Protein AF-A0A7W7GEB1-F1 (afdb_monomer_lite)

Secondary structure (DSSP, 8-state):
-PPPHHHHSS-SSHHHHHHH-HHHHHHHHHS-HHHHHHHHHHHHHHHHHHTTGGGSHHHHHHHHHHHTTPPPPTTTTSHHHHHHHHHT-TTS-S--PPPPPPPP----PPP--------

Structure (mmCIF, N/CA/C/O backbone):
data_AF-A0A7W7GEB1-F1
#
_entry.id   AF-A0A7W7GEB1-F1
#
loop_
_atom_site.group_PDB
_atom_site.id
_atom_site.type_symbol
_atom_site.label_atom_id
_atom_site.label_alt_id
_atom_site.label_comp_id
_atom_site.label_asym_id
_atom_site.label_entity_id
_atom_site.label_seq_id
_atom_site.pdbx_PDB_ins_code
_atom_site.Cartn_x
_atom_site.Cartn_y
_atom_site.Cartn_z
_atom_site.occupancy
_atom_site.B_iso_or_equiv
_atom_site.auth_seq_id
_atom_site.auth_comp_id
_atom_site.auth_asym_id
_atom_site.auth_atom_id
_atom_site.pdbx_PDB_model_num
ATOM 1 N N . MET A 1 1 ? 19.809 -14.495 -0.908 1.00 54.19 1 MET A N 1
ATOM 2 C CA . MET A 1 1 ? 20.202 -13.227 -1.566 1.00 54.19 1 MET A CA 1
ATOM 3 C C . MET A 1 1 ? 19.627 -12.040 -0.799 1.00 54.19 1 MET A C 1
ATOM 5 O O . MET A 1 1 ? 18.653 -12.217 -0.075 1.00 54.19 1 MET A O 1
ATOM 9 N N . LEU A 1 2 ? 20.247 -10.862 -0.900 1.00 58.34 2 LEU A N 1
ATOM 10 C CA . LEU A 1 2 ? 19.765 -9.616 -0.285 1.00 58.34 2 LEU A CA 1
ATOM 11 C C . LEU A 1 2 ? 18.950 -8.808 -1.318 1.00 58.34 2 LEU A C 1
ATOM 13 O O . LEU A 1 2 ? 19.326 -8.831 -2.490 1.00 58.34 2 LEU A O 1
ATOM 17 N N . PRO A 1 3 ? 17.878 -8.092 -0.919 1.00 62.78 3 PRO A N 1
ATOM 18 C CA . PRO A 1 3 ? 17.182 -7.151 -1.803 1.00 62.78 3 PRO A CA 1
ATOM 19 C C . PRO A 1 3 ? 18.132 -6.051 -2.304 1.00 62.78 3 PRO A C 1
ATOM 21 O O . PRO A 1 3 ? 19.138 -5.758 -1.643 1.00 62.78 3 PRO A O 1
ATOM 24 N N . SER A 1 4 ? 17.817 -5.400 -3.426 1.00 69.50 4 SER A N 1
ATOM 25 C CA . SER A 1 4 ? 18.596 -4.245 -3.895 1.00 69.50 4 SER A CA 1
ATOM 26 C C . SER A 1 4 ? 18.645 -3.113 -2.873 1.00 69.50 4 SER A C 1
ATOM 28 O O . SER A 1 4 ? 17.821 -3.026 -1.958 1.00 69.50 4 SER A O 1
ATOM 30 N N . ASP A 1 5 ? 19.610 -2.208 -3.046 1.00 68.44 5 ASP A N 1
ATOM 31 C CA . ASP A 1 5 ? 19.688 -0.988 -2.240 1.00 68.44 5 ASP A CA 1
ATOM 32 C C . ASP A 1 5 ? 18.408 -0.153 -2.340 1.00 68.44 5 ASP A C 1
ATOM 34 O O . ASP A 1 5 ? 17.944 0.365 -1.330 1.00 68.44 5 ASP A O 1
ATOM 38 N N . ALA A 1 6 ? 17.778 -0.103 -3.519 1.00 66.00 6 ALA A N 1
ATOM 39 C CA . ALA A 1 6 ? 16.537 0.634 -3.730 1.00 66.00 6 ALA A CA 1
ATOM 40 C C . ALA A 1 6 ? 15.364 0.085 -2.907 1.00 66.00 6 ALA A C 1
ATOM 42 O O . ALA A 1 6 ? 14.516 0.861 -2.488 1.00 66.00 6 ALA A O 1
ATOM 43 N N . LEU A 1 7 ? 15.303 -1.229 -2.661 1.00 64.44 7 LEU A N 1
ATOM 44 C CA . LEU A 1 7 ? 14.289 -1.826 -1.786 1.00 64.44 7 LEU A CA 1
ATOM 45 C C . LEU A 1 7 ? 14.668 -1.734 -0.306 1.00 64.44 7 LEU A C 1
ATOM 47 O O . LEU A 1 7 ? 13.788 -1.636 0.543 1.00 64.44 7 LEU A O 1
ATOM 51 N N . ARG A 1 8 ? 15.964 -1.738 0.021 1.00 66.25 8 ARG A N 1
ATOM 52 C CA . ARG A 1 8 ? 16.445 -1.589 1.404 1.00 66.25 8 ARG A CA 1
ATOM 53 C C . ARG A 1 8 ? 16.243 -0.182 1.969 1.00 66.25 8 ARG A C 1
ATOM 55 O O . ARG A 1 8 ? 16.198 -0.043 3.188 1.00 66.25 8 ARG A O 1
ATOM 62 N N . THR A 1 9 ? 16.122 0.834 1.116 1.00 63.84 9 THR A N 1
ATOM 63 C CA . THR A 1 9 ? 15.840 2.222 1.518 1.00 63.84 9 THR A CA 1
ATOM 64 C C . THR A 1 9 ? 14.350 2.536 1.631 1.00 63.84 9 THR A C 1
ATOM 66 O O . THR A 1 9 ? 13.996 3.551 2.231 1.00 63.84 9 THR A O 1
ATOM 69 N N . VAL A 1 10 ? 13.466 1.676 1.106 1.00 62.22 10 VAL A N 1
ATOM 70 C CA . VAL A 1 10 ? 12.021 1.792 1.339 1.00 62.22 10 VAL A CA 1
ATOM 71 C C . VAL A 1 10 ? 11.771 1.492 2.816 1.00 62.22 10 VAL A C 1
ATOM 73 O O . VAL A 1 10 ? 11.958 0.364 3.271 1.00 62.22 10 VAL A O 1
ATOM 76 N N . GLY A 1 11 ? 11.388 2.515 3.583 1.00 58.66 11 GLY A N 1
ATOM 77 C CA . GLY A 1 11 ? 10.980 2.346 4.977 1.00 58.66 11 GLY A CA 1
ATOM 78 C C . GLY A 1 11 ? 9.847 1.317 5.126 1.00 58.66 11 GLY A C 1
ATOM 79 O O . GLY A 1 11 ? 9.099 1.053 4.188 1.00 58.66 11 GLY A O 1
ATOM 80 N N . GLY A 1 12 ? 9.711 0.725 6.316 1.00 65.12 12 GLY A N 1
ATOM 81 C CA . GLY A 1 12 ? 8.717 -0.319 6.603 1.00 65.12 12 GLY A CA 1
ATOM 82 C C . GLY A 1 12 ? 9.298 -1.739 6.673 1.00 65.12 12 GLY A C 1
ATOM 83 O O . GLY A 1 12 ? 10.509 -1.941 6.745 1.00 65.12 12 GLY A O 1
ATOM 84 N N . ASN A 1 13 ? 8.424 -2.752 6.684 1.00 63.28 13 ASN A N 1
ATOM 85 C CA . ASN A 1 13 ? 8.776 -4.158 6.948 1.00 63.28 13 ASN A CA 1
ATOM 86 C C . ASN A 1 13 ? 9.287 -4.930 5.710 1.00 63.28 13 ASN A C 1
ATOM 88 O O . ASN A 1 13 ? 8.970 -6.105 5.530 1.00 63.28 13 ASN A O 1
ATOM 92 N N . VAL A 1 14 ? 10.129 -4.319 4.866 1.00 65.25 14 VAL A N 1
ATOM 93 C CA . VAL A 1 14 ? 10.724 -5.005 3.694 1.00 65.25 14 VAL A CA 1
ATOM 94 C C . VAL A 1 14 ? 11.528 -6.241 4.118 1.00 65.25 14 VAL A C 1
ATOM 96 O O . VAL A 1 14 ? 11.490 -7.275 3.452 1.00 65.25 14 VAL A O 1
ATOM 99 N N . ARG A 1 15 ? 12.204 -6.174 5.276 1.00 64.94 15 ARG A N 1
ATOM 100 C CA . ARG A 1 15 ? 12.905 -7.329 5.861 1.00 64.94 15 ARG A CA 1
ATOM 101 C C . ARG A 1 15 ? 11.959 -8.478 6.210 1.00 64.94 15 ARG A C 1
ATOM 103 O O . ARG A 1 15 ? 12.329 -9.619 5.972 1.00 64.94 15 ARG A O 1
ATOM 110 N N . GLY A 1 16 ? 10.762 -8.177 6.718 1.00 68.38 16 GLY A N 1
ATOM 111 C CA . GLY A 1 16 ? 9.749 -9.190 7.015 1.00 68.38 16 GLY A CA 1
ATOM 112 C C . GLY A 1 16 ? 9.211 -9.840 5.743 1.00 68.38 16 GLY A C 1
ATOM 113 O O . GLY A 1 16 ? 9.071 -11.055 5.692 1.00 68.38 16 GLY A O 1
ATOM 114 N N . LEU A 1 17 ? 9.007 -9.061 4.672 1.00 72.69 17 LEU A N 1
ATOM 115 C CA . LEU A 1 17 ? 8.471 -9.568 3.403 1.00 72.69 17 LEU A CA 1
ATOM 116 C C . LEU A 1 17 ? 9.369 -10.623 2.735 1.00 72.69 17 LEU A C 1
ATOM 118 O O . LEU A 1 17 ? 8.871 -11.477 2.006 1.00 72.69 17 LEU A O 1
ATOM 122 N N . ARG A 1 18 ? 10.680 -10.608 3.007 1.00 74.12 18 ARG A N 1
ATOM 123 C CA . ARG A 1 18 ? 11.614 -11.631 2.511 1.00 74.12 18 ARG A CA 1
ATOM 124 C C . ARG A 1 18 ? 11.238 -13.023 2.998 1.00 74.12 18 ARG A C 1
ATOM 126 O O . ARG A 1 18 ? 11.322 -13.975 2.229 1.00 74.12 18 ARG A O 1
ATOM 133 N N . ASP A 1 19 ? 10.825 -13.132 4.252 1.00 75.31 19 ASP A N 1
ATOM 134 C CA . ASP A 1 19 ? 10.460 -14.418 4.832 1.00 75.31 19 ASP A CA 1
ATOM 135 C C . ASP A 1 19 ? 9.103 -14.886 4.242 1.00 75.31 19 ASP A C 1
ATOM 137 O O . ASP A 1 19 ? 8.865 -16.085 4.091 1.00 75.31 19 ASP A O 1
ATOM 141 N N . PHE A 1 20 ? 8.271 -13.943 3.763 1.00 77.38 20 PHE A N 1
ATOM 142 C CA . PHE A 1 20 ? 6.989 -14.194 3.087 1.00 77.38 20 PHE A CA 1
ATOM 143 C C . PHE A 1 20 ? 7.044 -14.482 1.605 1.00 77.38 20 PHE A C 1
ATOM 145 O O . PHE A 1 20 ? 6.183 -15.228 1.176 1.00 77.38 20 PHE A O 1
ATOM 152 N N . ASP A 1 21 ? 7.968 -13.930 0.810 1.00 80.19 21 ASP A N 1
ATOM 153 C CA . ASP A 1 21 ? 8.159 -14.238 -0.622 1.00 80.19 21 ASP A CA 1
ATOM 154 C C . ASP A 1 21 ? 9.431 -13.564 -1.183 1.00 80.19 21 ASP A C 1
ATOM 156 O O . ASP A 1 21 ? 9.392 -12.418 -1.644 1.00 80.19 21 ASP A O 1
ATOM 160 N N . PRO A 1 22 ? 10.586 -14.252 -1.163 1.00 77.31 22 PRO A N 1
ATOM 161 C CA . PRO A 1 22 ? 11.813 -13.691 -1.711 1.00 77.31 22 PRO A CA 1
ATOM 162 C C . PRO A 1 22 ? 11.779 -13.596 -3.245 1.00 77.31 22 PRO A C 1
ATOM 164 O O . PRO A 1 22 ? 12.386 -12.681 -3.801 1.00 77.31 22 PRO A O 1
ATOM 167 N N . ALA A 1 23 ? 11.060 -14.488 -3.937 1.00 81.75 23 ALA A N 1
ATOM 168 C CA . ALA A 1 23 ? 10.958 -14.466 -5.396 1.00 81.75 23 ALA A CA 1
ATOM 169 C C . ALA A 1 23 ? 10.172 -13.236 -5.873 1.00 81.75 23 ALA A C 1
ATOM 171 O O . ALA A 1 23 ? 10.596 -12.559 -6.810 1.00 81.75 23 ALA A O 1
ATOM 172 N N . LEU A 1 24 ? 9.092 -12.881 -5.171 1.00 82.31 24 LEU A N 1
ATOM 173 C CA . LEU A 1 24 ? 8.342 -11.649 -5.413 1.00 82.31 24 LEU A CA 1
ATOM 174 C C . LEU A 1 24 ? 9.215 -10.403 -5.233 1.00 82.31 24 LEU A C 1
ATOM 176 O O . LEU A 1 24 ? 9.151 -9.491 -6.056 1.00 82.31 24 LEU A O 1
ATOM 180 N N . LEU A 1 25 ? 10.051 -10.354 -4.190 1.00 82.19 25 LEU A N 1
ATOM 181 C CA . LEU A 1 25 ? 10.965 -9.227 -3.983 1.00 82.19 25 LEU A CA 1
ATOM 182 C C . LEU A 1 25 ? 11.959 -9.078 -5.138 1.00 82.19 25 LEU A C 1
ATOM 184 O O . LEU A 1 25 ? 12.196 -7.961 -5.593 1.00 82.19 25 LEU A O 1
ATOM 188 N N . HIS A 1 26 ? 12.499 -10.187 -5.643 1.00 80.94 26 HIS A N 1
ATOM 189 C CA . HIS A 1 26 ? 13.387 -10.168 -6.805 1.00 80.94 26 HIS A CA 1
ATOM 190 C C . HIS A 1 26 ? 12.663 -9.753 -8.089 1.00 80.94 26 HIS A C 1
ATOM 192 O O . HIS A 1 26 ? 13.190 -8.948 -8.854 1.00 80.94 26 HIS A O 1
ATOM 198 N N . ALA A 1 27 ? 11.438 -10.233 -8.306 1.00 85.62 27 ALA A N 1
ATOM 199 C CA . ALA A 1 27 ? 10.628 -9.822 -9.447 1.00 85.62 27 ALA A CA 1
ATOM 200 C C . ALA A 1 27 ? 10.293 -8.321 -9.401 1.00 85.62 27 ALA A C 1
ATOM 202 O O . ALA A 1 27 ? 10.354 -7.647 -10.426 1.00 85.62 27 ALA A O 1
ATOM 203 N N . LEU A 1 28 ? 9.985 -7.778 -8.218 1.00 83.44 28 LEU A N 1
ATOM 204 C CA . LEU A 1 28 ? 9.744 -6.345 -8.028 1.00 83.44 28 LEU A CA 1
ATOM 205 C C . LEU A 1 28 ? 11.000 -5.508 -8.249 1.00 83.44 28 LEU A C 1
ATOM 207 O O . LEU A 1 28 ? 10.900 -4.413 -8.798 1.00 83.44 28 LEU A O 1
ATOM 211 N N . ASP A 1 29 ? 12.159 -6.012 -7.836 1.00 82.00 29 ASP A N 1
ATOM 212 C CA . ASP A 1 29 ? 13.439 -5.346 -8.047 1.00 82.00 29 ASP A CA 1
ATOM 213 C C . ASP A 1 29 ? 13.820 -5.268 -9.529 1.00 82.00 29 ASP A C 1
ATOM 215 O O . ASP A 1 29 ? 14.202 -4.211 -10.030 1.00 82.00 29 ASP A O 1
ATOM 219 N N . ALA A 1 30 ? 13.626 -6.371 -10.254 1.00 85.69 30 ALA A N 1
ATOM 220 C CA . ALA A 1 30 ? 13.816 -6.427 -11.699 1.00 85.69 30 ALA A CA 1
ATOM 221 C C . ALA A 1 30 ? 12.762 -5.609 -12.473 1.00 85.69 30 ALA A C 1
ATOM 223 O O . ALA A 1 30 ? 12.955 -5.297 -13.649 1.00 85.69 30 ALA A O 1
ATOM 224 N N . ALA A 1 31 ? 11.640 -5.258 -11.838 1.00 86.56 31 ALA A N 1
ATOM 225 C CA . ALA A 1 31 ? 10.550 -4.546 -12.482 1.00 86.56 31 ALA A CA 1
ATOM 226 C C . ALA A 1 31 ? 10.777 -3.025 -12.571 1.00 86.56 31 ALA A C 1
ATOM 228 O O . ALA A 1 31 ? 11.268 -2.345 -11.659 1.00 86.56 31 ALA A O 1
ATOM 229 N N . GLY A 1 32 ? 10.305 -2.451 -13.680 1.00 85.69 32 GLY A N 1
ATOM 230 C CA . GLY A 1 32 ? 10.318 -1.008 -13.898 1.00 85.69 32 GLY A CA 1
ATOM 231 C C . GLY A 1 32 ? 9.489 -0.227 -12.857 1.00 85.69 32 GLY A C 1
ATOM 232 O O . GLY A 1 32 ? 8.591 -0.786 -12.217 1.00 85.69 32 GLY A O 1
ATOM 233 N N . PRO A 1 33 ? 9.739 1.089 -12.698 1.00 84.38 33 PRO A N 1
ATOM 234 C CA . PRO A 1 33 ? 9.055 1.927 -11.706 1.00 84.38 33 PRO A CA 1
ATOM 235 C C . PRO A 1 33 ? 7.522 1.898 -11.803 1.00 84.38 33 PRO A C 1
ATOM 237 O O . PRO A 1 33 ? 6.841 1.917 -10.779 1.00 84.38 33 PRO A O 1
ATOM 240 N N . ALA A 1 34 ? 6.972 1.804 -13.019 1.00 86.06 34 ALA A N 1
ATOM 241 C CA . ALA A 1 34 ? 5.528 1.741 -13.250 1.00 86.06 34 ALA A CA 1
ATOM 242 C C . ALA A 1 34 ? 4.893 0.485 -12.629 1.00 86.06 34 ALA A C 1
ATOM 244 O O . ALA A 1 34 ? 3.899 0.588 -11.910 1.00 86.06 34 ALA A O 1
ATOM 245 N N . THR A 1 35 ? 5.503 -0.686 -12.836 1.00 89.00 35 THR A N 1
ATOM 246 C CA . THR A 1 35 ? 5.044 -1.957 -12.260 1.00 89.00 35 THR A CA 1
ATOM 247 C C . THR A 1 35 ? 5.148 -1.941 -10.741 1.00 89.00 35 THR A C 1
ATOM 249 O O . THR A 1 35 ? 4.192 -2.302 -10.059 1.00 89.00 35 THR A O 1
ATOM 252 N N . ARG A 1 36 ? 6.265 -1.449 -10.189 1.00 86.75 36 ARG A N 1
ATOM 253 C CA . ARG A 1 36 ? 6.419 -1.299 -8.734 1.00 86.75 36 ARG A CA 1
ATOM 254 C C . ARG A 1 36 ? 5.342 -0.395 -8.136 1.00 86.75 36 ARG A C 1
ATOM 256 O O . ARG A 1 36 ? 4.745 -0.753 -7.124 1.00 86.75 36 ARG A O 1
ATOM 263 N N . ARG A 1 37 ? 5.034 0.735 -8.785 1.00 85.38 37 ARG A N 1
ATOM 264 C CA . ARG A 1 37 ? 3.961 1.644 -8.351 1.00 85.38 37 ARG A CA 1
ATOM 265 C C . ARG A 1 37 ? 2.594 0.963 -8.427 1.00 85.38 37 ARG A C 1
ATOM 267 O O . ARG A 1 37 ? 1.819 1.072 -7.487 1.00 85.38 37 ARG A O 1
ATOM 274 N N . ALA A 1 38 ? 2.303 0.220 -9.496 1.00 88.69 38 ALA A N 1
ATOM 275 C CA . ALA A 1 38 ? 1.055 -0.533 -9.624 1.00 88.69 38 ALA A CA 1
ATOM 276 C C . ALA A 1 38 ? 0.890 -1.582 -8.510 1.00 88.69 38 ALA A C 1
ATOM 278 O O . ALA A 1 38 ? -0.167 -1.641 -7.881 1.00 88.69 38 ALA A O 1
ATOM 279 N N . VAL A 1 39 ? 1.945 -2.346 -8.207 1.00 89.00 39 VAL A N 1
ATOM 280 C CA . VAL A 1 39 ? 1.924 -3.330 -7.114 1.00 89.00 39 VAL A CA 1
ATOM 281 C C . VAL A 1 39 ? 1.766 -2.649 -5.756 1.00 89.00 39 VAL A C 1
ATOM 283 O O . VAL A 1 39 ? 0.956 -3.101 -4.951 1.00 89.00 39 VAL A O 1
ATOM 286 N N . ALA A 1 40 ? 2.460 -1.535 -5.509 1.00 85.69 40 ALA A N 1
ATOM 287 C CA . ALA A 1 40 ? 2.307 -0.773 -4.270 1.00 85.69 40 ALA A CA 1
ATOM 288 C C . ALA A 1 40 ? 0.866 -0.265 -4.077 1.00 85.69 40 ALA A C 1
ATOM 290 O O . ALA A 1 40 ? 0.313 -0.402 -2.987 1.00 85.69 40 ALA A O 1
ATOM 291 N N . ARG A 1 41 ? 0.219 0.247 -5.137 1.00 88.00 41 ARG A N 1
ATOM 292 C CA . ARG A 1 41 ? -1.193 0.671 -5.082 1.00 88.00 41 ARG A CA 1
ATOM 293 C C . ARG A 1 41 ? -2.135 -0.498 -4.803 1.00 88.00 41 ARG A C 1
ATOM 295 O O . ARG A 1 41 ? -3.042 -0.367 -3.982 1.00 88.00 41 ARG A O 1
ATOM 302 N N . LEU A 1 42 ? -1.911 -1.642 -5.452 1.00 89.00 42 LEU A N 1
ATOM 303 C CA . LEU A 1 42 ? -2.693 -2.851 -5.201 1.00 89.00 42 LEU A CA 1
ATOM 304 C C . LEU A 1 42 ? -2.542 -3.309 -3.744 1.00 89.00 42 LEU A C 1
ATOM 306 O O . LEU A 1 42 ? -3.542 -3.580 -3.085 1.00 89.00 42 LEU A O 1
ATOM 310 N N . ALA A 1 43 ? -1.312 -3.355 -3.229 1.00 87.25 43 ALA A N 1
ATOM 311 C CA . ALA A 1 43 ? -1.036 -3.736 -1.849 1.00 87.25 43 ALA A CA 1
ATOM 312 C C . ALA A 1 43 ? -1.712 -2.785 -0.848 1.00 87.25 43 ALA A C 1
ATOM 314 O O . ALA A 1 43 ? -2.375 -3.253 0.076 1.00 87.25 43 ALA A O 1
ATOM 315 N N . ALA A 1 44 ? -1.620 -1.469 -1.069 1.00 86.25 44 ALA A N 1
ATOM 316 C CA . ALA A 1 44 ? -2.284 -0.466 -0.237 1.00 86.25 44 ALA A CA 1
ATOM 317 C C . ALA A 1 44 ? -3.806 -0.668 -0.211 1.00 86.25 44 ALA A C 1
ATOM 319 O O . ALA A 1 44 ? -4.405 -0.724 0.861 1.00 86.25 44 ALA A O 1
ATOM 320 N N . ARG A 1 45 ? -4.429 -0.873 -1.379 1.00 87.75 45 ARG A N 1
ATOM 321 C CA . ARG A 1 45 ? -5.867 -1.148 -1.490 1.00 87.75 45 ARG A CA 1
ATOM 322 C C . ARG A 1 45 ? -6.277 -2.383 -0.690 1.00 87.75 45 ARG A C 1
ATOM 324 O O . ARG A 1 45 ? -7.206 -2.303 0.106 1.00 87.75 45 ARG A O 1
ATOM 331 N N . ARG A 1 46 ? -5.562 -3.499 -0.859 1.00 87.56 46 ARG A N 1
ATOM 332 C CA . ARG A 1 46 ? -5.840 -4.753 -0.140 1.00 87.56 46 ARG A CA 1
ATOM 333 C C . ARG A 1 46 ? -5.657 -4.608 1.368 1.00 87.56 46 ARG A C 1
ATOM 335 O O . ARG A 1 46 ? -6.469 -5.125 2.127 1.00 87.56 46 ARG A O 1
ATOM 342 N N . ALA A 1 47 ? -4.623 -3.889 1.801 1.00 83.69 47 ALA A N 1
ATOM 343 C CA . ALA A 1 47 ? -4.388 -3.617 3.214 1.00 83.69 47 ALA A CA 1
ATOM 344 C C . ALA A 1 47 ? -5.520 -2.773 3.816 1.00 83.69 47 ALA A C 1
ATOM 346 O O . ALA A 1 47 ? -6.030 -3.109 4.880 1.00 83.69 47 ALA A O 1
ATOM 347 N N . CYS A 1 48 ? -5.964 -1.723 3.119 1.00 81.50 48 CYS A N 1
ATOM 348 C CA . CYS A 1 48 ? -7.090 -0.901 3.554 1.00 81.50 48 CYS A CA 1
ATOM 349 C C . CYS A 1 48 ? -8.411 -1.680 3.590 1.00 81.50 48 CYS A C 1
ATOM 351 O O . CYS A 1 48 ? -9.191 -1.478 4.514 1.00 81.50 48 CYS A O 1
ATOM 353 N N . GLU A 1 49 ? -8.662 -2.571 2.628 1.00 85.00 49 GLU A N 1
ATOM 354 C CA . GLU A 1 49 ? -9.830 -3.464 2.640 1.00 85.00 49 GLU A CA 1
ATOM 355 C C . GLU A 1 49 ? -9.792 -4.405 3.851 1.00 85.00 49 GLU A C 1
ATOM 357 O O . GLU A 1 49 ? -10.753 -4.464 4.616 1.00 85.00 49 GLU A O 1
ATOM 362 N N . ALA A 1 50 ? -8.663 -5.086 4.075 1.00 82.38 50 ALA A N 1
ATOM 363 C CA . ALA A 1 50 ? -8.481 -5.998 5.205 1.00 82.38 50 ALA A CA 1
ATOM 364 C C . ALA A 1 50 ? -8.577 -5.280 6.559 1.00 82.38 50 ALA A C 1
ATOM 366 O O . ALA A 1 50 ? -9.126 -5.817 7.518 1.00 82.38 50 ALA A O 1
ATOM 367 N N . ALA A 1 51 ? -8.082 -4.045 6.626 1.00 77.94 51 ALA A N 1
ATOM 368 C CA . ALA A 1 51 ? -8.188 -3.186 7.794 1.00 77.94 51 ALA A CA 1
ATOM 369 C C . ALA A 1 51 ? -9.535 -2.452 7.878 1.00 77.94 51 ALA A C 1
ATOM 371 O O . ALA A 1 51 ? -9.662 -1.565 8.714 1.00 77.94 51 ALA A O 1
ATOM 372 N N . GLY A 1 52 ? -10.518 -2.725 7.011 1.00 80.31 52 GLY A N 1
ATOM 373 C CA . GLY A 1 52 ? -11.832 -2.067 7.017 1.00 80.31 52 GLY A CA 1
ATOM 374 C C . GLY A 1 52 ? -11.788 -0.541 6.843 1.00 80.31 52 GLY A C 1
ATOM 375 O O . GLY A 1 52 ? -12.714 0.159 7.250 1.00 80.31 52 GLY A O 1
ATOM 376 N N . LEU A 1 53 ? -10.694 0.012 6.316 1.00 81.44 53 LEU A N 1
ATOM 377 C CA . LEU A 1 53 ? -10.520 1.450 6.084 1.00 81.44 53 LEU A CA 1
ATOM 378 C C . LEU A 1 53 ? -11.293 1.925 4.853 1.00 81.44 53 LEU A C 1
ATOM 380 O O . LEU A 1 53 ? -11.640 3.095 4.775 1.00 81.44 53 LEU A O 1
ATOM 384 N N . THR A 1 54 ? -11.612 1.025 3.921 1.00 84.88 54 THR A N 1
ATOM 385 C CA . THR A 1 54 ? -12.464 1.327 2.760 1.00 84.88 54 THR A CA 1
ATOM 386 C C . THR A 1 54 ? -13.922 1.591 3.122 1.00 84.88 54 THR A C 1
ATOM 388 O O . THR A 1 54 ? -14.642 2.151 2.307 1.00 84.88 54 THR A O 1
ATOM 391 N N . ALA A 1 55 ? -14.363 1.182 4.315 1.00 81.62 55 ALA A N 1
ATOM 392 C CA . ALA A 1 55 ? -15.694 1.501 4.828 1.00 81.62 55 ALA A CA 1
ATOM 393 C C . ALA A 1 55 ? -15.780 2.925 5.411 1.00 81.62 55 ALA A C 1
ATOM 395 O O . ALA A 1 55 ? -16.867 3.375 5.749 1.00 81.62 55 ALA A O 1
ATOM 396 N N . LEU A 1 56 ? -14.644 3.619 5.548 1.00 82.06 56 LEU A N 1
ATOM 397 C CA . LEU A 1 56 ? -14.578 5.014 5.970 1.00 82.06 56 LEU A CA 1
ATOM 398 C C . LEU A 1 56 ? -14.429 5.890 4.722 1.00 82.06 56 LEU A C 1
ATOM 400 O O . LEU A 1 56 ? -13.492 5.673 3.951 1.00 82.06 56 LEU A O 1
ATOM 404 N N . ASP A 1 57 ? -15.277 6.907 4.559 1.00 83.12 57 ASP A N 1
ATOM 405 C CA . ASP A 1 57 ? -15.282 7.781 3.370 1.00 83.12 57 ASP A CA 1
ATOM 406 C C . ASP A 1 57 ? -13.887 8.351 3.064 1.00 83.12 57 ASP A C 1
ATOM 408 O O . ASP A 1 57 ? -13.347 8.175 1.973 1.00 83.12 57 ASP A O 1
ATOM 412 N N . ARG A 1 58 ? -13.213 8.891 4.085 1.00 81.50 58 ARG A N 1
ATOM 413 C CA . ARG A 1 58 ? -11.833 9.400 3.976 1.00 81.50 58 ARG A CA 1
ATOM 414 C C . ARG A 1 58 ? -10.811 8.355 3.500 1.00 81.50 58 ARG A C 1
ATOM 416 O O . ARG A 1 58 ? -9.816 8.707 2.872 1.00 81.50 58 ARG A O 1
ATOM 423 N N . GLY A 1 59 ? -11.016 7.075 3.824 1.00 84.62 59 GLY A N 1
ATOM 424 C CA . GLY A 1 59 ? -10.138 5.983 3.403 1.00 84.62 59 GLY A CA 1
ATOM 425 C C . GLY A 1 59 ? -10.367 5.603 1.941 1.00 84.62 59 GLY A C 1
ATOM 426 O O . GLY A 1 59 ? -9.406 5.360 1.208 1.00 84.62 59 GLY A O 1
ATOM 427 N N . ALA A 1 60 ? -11.625 5.614 1.494 1.00 87.12 60 ALA A N 1
ATOM 428 C CA . ALA A 1 60 ? -11.973 5.454 0.084 1.00 87.12 60 ALA A CA 1
ATOM 429 C C . ALA A 1 60 ? -11.443 6.623 -0.773 1.00 87.12 60 ALA A C 1
ATOM 431 O O . ALA A 1 60 ? -10.872 6.393 -1.846 1.00 87.12 60 ALA A O 1
ATOM 432 N N . ASP A 1 61 ? -11.539 7.855 -0.272 1.00 88.75 61 ASP A N 1
ATOM 433 C CA . ASP A 1 61 ? -11.024 9.055 -0.940 1.00 88.75 61 ASP A CA 1
ATOM 434 C C . ASP A 1 61 ? -9.502 9.015 -1.110 1.00 88.75 61 ASP A C 1
ATOM 436 O O . ASP A 1 61 ? -8.982 9.295 -2.194 1.00 88.75 61 ASP A O 1
ATOM 440 N N . ALA A 1 62 ? -8.773 8.603 -0.069 1.00 89.00 62 ALA A N 1
ATOM 441 C CA . ALA A 1 62 ? -7.319 8.476 -0.126 1.00 89.00 62 ALA A CA 1
ATOM 442 C C . ALA A 1 62 ? -6.863 7.435 -1.162 1.00 89.00 62 ALA A C 1
ATOM 444 O O . ALA A 1 62 ? -5.923 7.675 -1.922 1.00 89.00 62 ALA A O 1
ATOM 445 N N . LEU A 1 63 ? -7.556 6.296 -1.249 1.00 88.81 63 LEU A N 1
ATOM 446 C CA . LEU A 1 63 ? -7.271 5.269 -2.255 1.00 88.81 63 LEU A CA 1
ATOM 447 C C . LEU A 1 63 ? -7.591 5.736 -3.679 1.00 88.81 63 LEU A C 1
ATOM 449 O O . LEU A 1 63 ? -6.871 5.377 -4.611 1.00 88.81 63 LEU A O 1
ATOM 453 N N . THR A 1 64 ? -8.638 6.542 -3.847 1.00 91.81 64 THR A N 1
ATOM 454 C CA . THR A 1 64 ? -8.988 7.152 -5.137 1.00 91.81 64 THR A CA 1
ATOM 455 C C . THR A 1 64 ? -7.918 8.151 -5.568 1.00 91.81 64 THR A C 1
ATOM 457 O O . THR A 1 64 ? -7.409 8.055 -6.682 1.00 91.81 64 THR A O 1
ATOM 460 N N . ALA A 1 65 ? -7.485 9.038 -4.666 1.00 91.19 65 ALA A N 1
ATOM 461 C CA . ALA A 1 65 ? -6.388 9.968 -4.934 1.00 91.19 65 ALA A CA 1
ATOM 462 C C . ALA A 1 65 ? -5.103 9.227 -5.343 1.00 91.19 65 ALA A C 1
ATOM 464 O O . ALA A 1 65 ? -4.456 9.599 -6.322 1.00 91.19 65 ALA A O 1
ATOM 465 N N . LEU A 1 66 ? -4.783 8.122 -4.661 1.00 87.94 66 LEU A N 1
ATOM 466 C CA . LEU A 1 66 ? -3.635 7.280 -4.993 1.00 87.94 66 LEU A CA 1
ATOM 467 C C . LEU A 1 66 ? -3.753 6.626 -6.384 1.00 87.94 66 LEU A C 1
ATOM 469 O O . LEU A 1 66 ? -2.753 6.513 -7.101 1.00 87.94 66 LEU A O 1
ATOM 473 N N . ALA A 1 67 ? -4.951 6.173 -6.763 1.00 87.44 67 ALA A N 1
ATOM 474 C CA . ALA A 1 67 ? -5.219 5.578 -8.073 1.00 87.44 67 ALA A CA 1
ATOM 475 C C . ALA A 1 67 ? -5.100 6.599 -9.215 1.00 87.44 67 ALA A C 1
ATOM 477 O O . ALA A 1 67 ? -4.616 6.255 -10.291 1.00 87.44 67 ALA A O 1
ATOM 478 N N . GLU A 1 68 ? -5.482 7.848 -8.957 1.00 90.06 68 GLU A N 1
ATOM 479 C CA . GLU A 1 68 ? -5.450 8.964 -9.911 1.00 90.06 68 GLU A CA 1
ATOM 480 C C . GLU A 1 68 ? -4.113 9.723 -9.928 1.00 90.06 68 GLU A C 1
ATOM 482 O O . GLU A 1 68 ? -3.996 10.753 -10.587 1.00 90.06 68 GLU A O 1
ATOM 487 N N . ASP A 1 69 ? -3.103 9.245 -9.192 1.00 87.44 69 ASP A N 1
ATOM 488 C CA . ASP A 1 69 ? -1.812 9.925 -9.021 1.00 87.44 69 ASP A CA 1
ATOM 489 C C . ASP A 1 69 ? -1.912 11.357 -8.478 1.00 87.44 69 ASP A C 1
ATOM 491 O O . ASP A 1 69 ? -1.027 12.191 -8.685 1.00 87.44 69 ASP A O 1
ATOM 495 N N . ARG A 1 70 ? -2.968 11.627 -7.711 1.00 92.25 70 ARG A N 1
ATOM 496 C CA . ARG A 1 70 ? -3.138 12.879 -6.984 1.00 92.25 70 ARG A CA 1
ATOM 497 C C . ARG A 1 70 ? -2.447 12.813 -5.618 1.00 92.25 70 ARG A C 1
ATOM 499 O O . ARG A 1 70 ? -2.256 11.724 -5.070 1.00 92.25 70 ARG A O 1
ATOM 506 N N . PRO A 1 71 ? -2.073 13.970 -5.043 1.00 90.12 71 PRO A N 1
ATOM 507 C CA . PRO A 1 71 ? -1.625 14.036 -3.658 1.00 90.12 71 PRO A CA 1
ATOM 508 C C . PRO A 1 71 ? -2.652 13.402 -2.715 1.00 90.12 71 PRO A C 1
ATOM 510 O O . PRO A 1 71 ? -3.860 13.564 -2.912 1.00 90.12 71 PRO A O 1
ATOM 513 N N . LEU A 1 72 ? -2.170 12.691 -1.694 1.00 87.94 72 LEU A N 1
ATOM 514 C CA . LEU A 1 72 ? -3.041 12.110 -0.678 1.00 87.94 72 LEU A CA 1
ATOM 515 C C . LEU A 1 72 ? -3.736 13.227 0.121 1.00 87.94 72 LEU A C 1
ATOM 517 O O . LEU A 1 72 ? -3.105 14.244 0.415 1.00 87.94 72 LEU A O 1
ATOM 521 N N . PRO A 1 73 ? -5.024 13.068 0.461 1.00 88.62 73 PRO A N 1
ATOM 522 C CA . PRO A 1 73 ? -5.740 14.031 1.285 1.00 88.62 73 PRO A CA 1
ATOM 523 C C . PRO A 1 73 ? -5.366 13.878 2.770 1.00 88.62 73 PRO A C 1
ATOM 525 O O . PRO A 1 73 ? -5.022 12.775 3.205 1.00 88.62 73 PRO A O 1
ATOM 528 N N . PRO A 1 74 ? -5.513 14.931 3.592 1.00 86.62 74 PRO A N 1
ATOM 529 C CA . PRO A 1 74 ? -5.400 14.801 5.039 1.00 86.62 74 PRO A CA 1
ATOM 530 C C . PRO A 1 74 ? -6.386 13.778 5.625 1.00 86.62 74 PRO A C 1
ATOM 532 O O . PRO A 1 74 ? -7.529 13.712 5.173 1.00 86.62 74 PRO A O 1
ATOM 535 N N . PRO A 1 75 ? -5.988 12.987 6.641 1.00 86.75 75 PRO A N 1
ATOM 536 C CA . PRO A 1 75 ? -4.695 13.000 7.335 1.00 86.75 75 PRO A CA 1
ATOM 537 C C . PRO A 1 75 ? -3.612 12.119 6.681 1.00 86.75 75 PRO A C 1
ATOM 539 O O . PRO A 1 75 ? -2.544 11.966 7.259 1.00 86.75 75 PRO A O 1
ATOM 542 N N . PHE A 1 76 ? -3.885 11.500 5.528 1.00 85.31 76 PHE A N 1
ATOM 543 C CA . PHE A 1 76 ? -2.997 10.535 4.864 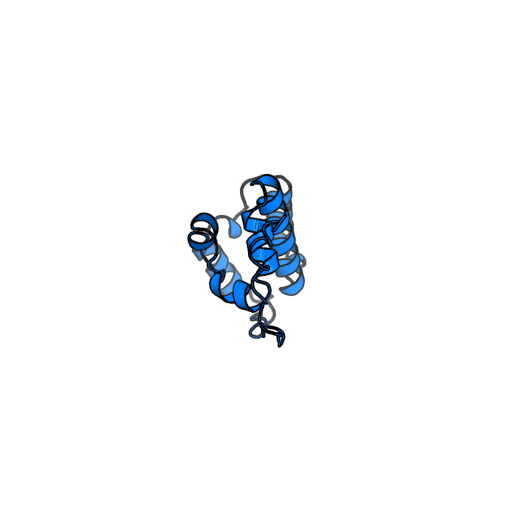1.00 85.31 76 PHE A CA 1
ATOM 544 C C . PHE A 1 76 ? -1.805 11.182 4.139 1.00 85.31 76 PHE A C 1
ATOM 546 O O . PHE A 1 76 ? -0.957 10.473 3.604 1.00 85.31 76 PHE A O 1
ATOM 553 N N . ASP A 1 77 ? -1.741 12.512 4.108 1.00 88.31 77 ASP A N 1
ATOM 554 C CA . ASP A 1 77 ? -0.613 13.294 3.601 1.00 88.31 77 ASP A CA 1
ATOM 555 C C . ASP A 1 77 ? 0.591 13.314 4.559 1.00 88.31 77 ASP A C 1
ATOM 557 O O . ASP A 1 77 ? 1.702 13.625 4.133 1.00 88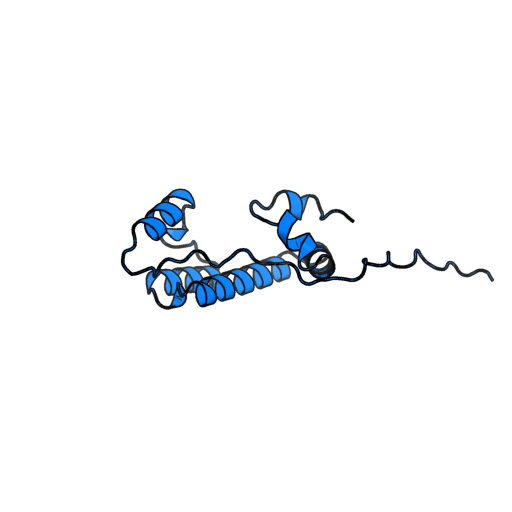.31 77 ASP A O 1
ATOM 561 N N . ASP A 1 78 ? 0.383 12.965 5.833 1.00 89.38 78 ASP A N 1
ATOM 562 C CA . ASP A 1 78 ? 1.401 12.983 6.884 1.00 89.38 78 ASP A CA 1
ATOM 563 C C . ASP A 1 78 ? 1.315 11.730 7.772 1.00 89.38 78 ASP A C 1
ATOM 565 O O . ASP A 1 78 ? 0.291 11.447 8.393 1.00 89.38 78 ASP A O 1
ATOM 569 N N . ASP A 1 79 ? 2.420 10.987 7.879 1.00 81.25 79 ASP A N 1
ATOM 570 C CA . ASP A 1 79 ? 2.488 9.725 8.627 1.00 81.25 79 ASP A CA 1
ATOM 571 C C . ASP A 1 79 ? 2.108 9.871 10.110 1.00 81.25 79 ASP A C 1
ATOM 573 O O . ASP A 1 79 ? 1.439 8.998 10.674 1.00 81.25 79 ASP A O 1
ATOM 577 N N . ALA A 1 80 ? 2.552 10.942 10.774 1.00 85.31 80 ALA A N 1
ATOM 578 C CA . ALA A 1 80 ? 2.312 11.141 12.200 1.00 85.31 80 ALA A CA 1
ATOM 579 C C . ALA A 1 80 ? 0.851 11.527 12.453 1.00 85.31 80 ALA A C 1
ATOM 581 O O . ALA A 1 80 ? 0.208 10.979 13.353 1.00 85.31 80 ALA A O 1
ATOM 582 N N . ARG A 1 81 ? 0.307 12.415 11.616 1.00 84.75 81 ARG A N 1
ATOM 583 C CA . ARG A 1 81 ? -1.093 12.834 11.647 1.00 84.75 81 ARG A CA 1
ATOM 584 C C . ARG A 1 81 ? -2.025 11.680 11.311 1.00 84.75 81 ARG A C 1
ATOM 586 O O . ARG A 1 81 ? -3.016 11.504 12.011 1.00 84.75 81 ARG A O 1
ATOM 593 N N . MET A 1 82 ? -1.694 10.869 10.307 1.00 86.56 82 MET A N 1
ATOM 594 C CA . MET A 1 82 ? -2.437 9.659 9.961 1.00 86.56 82 MET A CA 1
ATOM 595 C C . MET A 1 82 ? -2.486 8.700 11.151 1.00 86.56 82 MET A C 1
ATOM 597 O O . MET A 1 82 ? -3.569 8.268 11.538 1.00 86.56 82 MET A O 1
ATOM 601 N N . ARG A 1 83 ? -1.335 8.379 11.760 1.00 81.25 83 ARG A N 1
ATOM 602 C CA . ARG A 1 83 ? -1.282 7.470 12.920 1.00 81.25 83 ARG A CA 1
ATOM 603 C C . ARG A 1 83 ? -2.086 8.004 14.098 1.00 81.25 83 ARG A C 1
ATOM 605 O O . ARG A 1 83 ? -2.813 7.238 14.720 1.00 81.25 83 ARG A O 1
ATOM 612 N N . HIS A 1 84 ? -1.978 9.300 14.385 1.00 84.25 84 HIS A N 1
ATOM 613 C CA . HIS A 1 84 ? -2.752 9.932 15.447 1.00 84.25 84 HIS A CA 1
ATOM 614 C C . HIS A 1 84 ? -4.256 9.887 15.156 1.00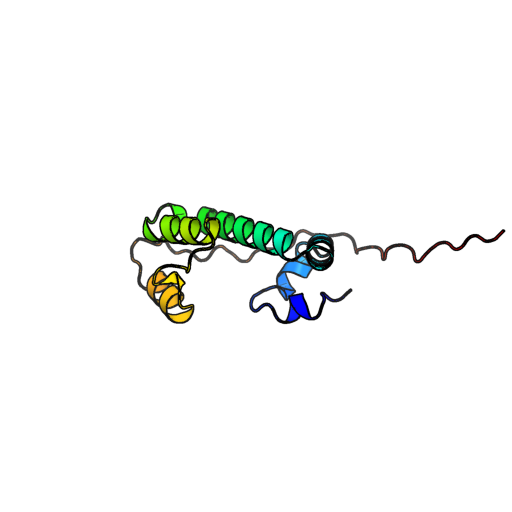 84.25 84 HIS A C 1
ATOM 616 O O . HIS A 1 84 ? -5.026 9.460 16.009 1.00 84.25 84 HIS A O 1
ATOM 622 N N . ALA A 1 85 ? -4.665 10.243 13.934 1.00 82.06 85 ALA A N 1
ATOM 623 C CA . ALA A 1 85 ? -6.060 10.195 13.516 1.00 82.06 85 ALA A CA 1
ATOM 624 C C . ALA A 1 85 ? -6.625 8.777 13.638 1.00 82.06 85 ALA A C 1
ATOM 626 O O . ALA A 1 85 ? -7.661 8.603 14.257 1.00 82.06 85 ALA A O 1
ATOM 627 N N . LEU A 1 86 ? -5.925 7.757 13.131 1.00 76.00 86 LEU A N 1
ATOM 628 C CA . LEU A 1 86 ? -6.358 6.361 13.247 1.00 76.00 86 LEU A CA 1
ATOM 629 C C . LEU A 1 86 ? -6.458 5.884 14.705 1.00 76.00 86 LEU A C 1
ATOM 631 O O . LEU A 1 86 ? -7.357 5.113 15.018 1.00 76.00 86 LEU A O 1
ATOM 635 N N . ALA A 1 87 ? -5.565 6.335 15.591 1.00 77.38 87 ALA A N 1
ATOM 636 C CA . ALA A 1 87 ? -5.579 5.963 17.007 1.00 77.38 87 ALA A CA 1
ATOM 637 C C . ALA A 1 87 ? -6.721 6.619 17.801 1.00 77.38 87 ALA A C 1
ATOM 639 O O . ALA A 1 87 ? -7.183 6.058 18.791 1.00 77.38 87 ALA A O 1
ATOM 640 N N . CYS A 1 88 ? -7.165 7.807 17.390 1.00 77.81 88 CYS A N 1
ATOM 641 C CA . CYS A 1 88 ? -8.232 8.551 18.060 1.00 77.81 88 CYS A CA 1
ATOM 642 C C . CYS A 1 88 ? -9.637 8.206 17.549 1.00 77.81 88 CYS A C 1
ATOM 644 O O . CYS A 1 88 ? -10.605 8.822 17.991 1.00 77.81 88 CYS A O 1
ATOM 646 N N . GLU A 1 89 ? -9.767 7.264 16.617 1.00 70.06 89 GLU A N 1
ATOM 647 C CA . GLU A 1 89 ? -11.032 7.010 15.938 1.00 70.06 89 GLU A CA 1
ATOM 648 C C . GLU A 1 89 ? -11.894 5.970 16.647 1.00 70.06 89 GLU A C 1
ATOM 650 O O . GLU A 1 89 ? -11.513 4.800 16.712 1.00 70.06 89 GLU A O 1
ATOM 655 N N . PRO A 1 90 ? -13.078 6.373 17.141 1.00 64.94 90 PRO A N 1
ATOM 656 C CA . PRO A 1 90 ? -13.933 5.496 17.932 1.00 64.94 90 PRO A CA 1
ATOM 657 C C . PRO A 1 90 ? -14.568 4.372 17.097 1.00 64.94 90 PRO A C 1
ATOM 659 O O . PRO A 1 90 ? -14.833 3.302 17.636 1.00 64.94 90 PRO A O 1
ATOM 662 N N . ASP A 1 91 ? -14.751 4.580 15.787 1.00 65.12 91 ASP A N 1
ATOM 663 C CA . ASP A 1 91 ? -15.367 3.617 14.856 1.00 65.12 91 ASP A CA 1
ATOM 664 C C . ASP A 1 91 ? -14.351 2.684 14.166 1.00 65.12 91 ASP A C 1
ATOM 666 O O . ASP A 1 91 ? -14.685 1.957 13.224 1.00 65.12 91 ASP A O 1
ATOM 670 N N . VAL A 1 92 ? -13.089 2.683 14.608 1.00 58.19 92 VAL A N 1
ATOM 671 C CA . VAL A 1 92 ? -12.055 1.747 14.146 1.00 58.19 92 VAL A CA 1
ATOM 672 C C . VAL A 1 92 ? -12.050 0.547 15.111 1.00 58.19 92 VAL A C 1
ATOM 674 O O . VAL A 1 92 ? -11.376 0.612 16.133 1.00 58.19 92 VAL A O 1
ATOM 677 N N . PRO A 1 93 ? -12.805 -0.546 14.850 1.00 54.91 93 PRO A N 1
ATOM 678 C CA . PRO A 1 93 ? -12.895 -1.718 15.722 1.00 54.91 93 PRO A CA 1
ATOM 679 C C . PRO A 1 93 ? -11.524 -2.342 15.963 1.00 54.91 93 PRO A C 1
ATOM 681 O O . PRO A 1 93 ? -11.065 -3.078 15.106 1.00 54.91 93 PRO A O 1
ATOM 684 N N . ASP A 1 94 ? -10.883 -2.011 17.085 1.00 53.09 94 ASP A N 1
ATOM 685 C CA . ASP A 1 94 ? -9.636 -2.578 17.626 1.00 53.09 94 ASP A CA 1
ATOM 686 C C . ASP A 1 94 ? -8.745 -3.276 16.566 1.00 53.09 94 ASP A C 1
ATOM 688 O O . ASP A 1 94 ? -8.725 -4.499 16.416 1.00 53.09 94 ASP A O 1
ATOM 692 N N . ARG A 1 95 ? -8.092 -2.466 15.710 1.00 53.91 95 ARG A N 1
ATOM 693 C CA . ARG A 1 95 ? -7.551 -2.885 14.396 1.00 53.91 95 ARG A CA 1
ATOM 694 C C . ARG A 1 95 ? -6.038 -3.095 14.366 1.00 53.91 95 ARG A C 1
ATOM 696 O O . ARG A 1 95 ? -5.356 -2.580 13.479 1.00 53.91 95 ARG A O 1
ATOM 703 N N . THR A 1 96 ? -5.492 -3.895 15.277 1.00 54.06 96 THR A N 1
ATOM 704 C CA . THR A 1 96 ? -4.230 -4.582 14.958 1.00 54.06 96 THR A CA 1
ATOM 705 C C . THR A 1 96 ? -4.565 -5.950 14.390 1.00 54.06 96 THR A C 1
ATOM 707 O O . THR A 1 96 ? -5.002 -6.849 15.101 1.00 54.06 96 THR A O 1
ATOM 710 N N . VAL A 1 97 ? -4.386 -6.113 13.073 1.00 54.62 97 VAL A N 1
ATOM 711 C CA . VAL A 1 97 ? -4.323 -7.462 12.501 1.00 54.62 97 VAL A CA 1
ATOM 712 C C . VAL A 1 97 ? -3.207 -8.210 13.229 1.00 54.62 97 VAL A C 1
ATOM 714 O O . VAL A 1 97 ? -2.145 -7.638 13.487 1.00 54.62 97 VAL A O 1
ATOM 717 N N . GLY A 1 98 ? -3.464 -9.462 13.614 1.00 58.81 98 GLY A N 1
ATOM 718 C CA . GLY A 1 98 ? -2.452 -10.296 14.257 1.00 58.81 98 GLY A CA 1
ATOM 719 C C . GLY A 1 98 ? -1.168 -10.344 13.426 1.00 58.81 98 GLY A C 1
ATOM 720 O O . GLY A 1 98 ? -1.184 -10.092 12.217 1.00 58.81 98 GLY A O 1
ATOM 721 N N . TRP A 1 99 ? -0.045 -10.661 14.074 1.00 62.44 99 TRP A N 1
ATOM 722 C CA . TRP A 1 99 ? 1.225 -10.817 13.371 1.00 62.44 99 TRP A CA 1
ATOM 723 C C . TRP A 1 99 ? 1.057 -11.753 12.178 1.00 62.44 99 TRP A C 1
ATOM 725 O O . TRP A 1 99 ? 0.582 -12.881 12.319 1.00 62.44 99 TRP A O 1
ATOM 735 N N . ALA A 1 100 ? 1.457 -11.280 11.000 1.00 69.00 100 ALA A N 1
ATOM 736 C CA . ALA A 1 100 ? 1.536 -12.145 9.842 1.00 69.00 100 ALA A CA 1
ATOM 737 C C . ALA A 1 100 ? 2.585 -13.229 10.139 1.00 69.00 100 ALA A C 1
ATOM 739 O O . ALA A 1 100 ? 3.715 -12.913 10.521 1.00 69.00 100 ALA A O 1
ATOM 740 N N . VAL A 1 101 ? 2.216 -14.496 9.949 1.00 74.31 101 VAL A N 1
ATOM 741 C CA . VAL A 1 101 ? 3.120 -15.643 10.096 1.00 74.31 101 VAL A CA 1
ATOM 742 C C . VAL A 1 101 ? 3.586 -16.068 8.702 1.00 74.31 101 VAL A C 1
ATOM 744 O O . VAL A 1 101 ? 2.734 -16.351 7.855 1.00 74.31 101 VAL A O 1
ATOM 747 N N . PRO A 1 102 ? 4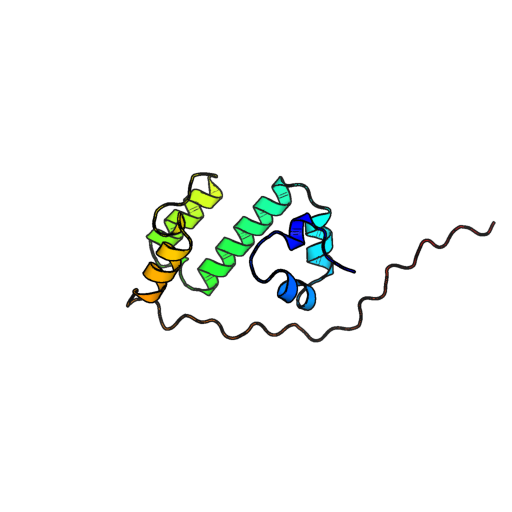.902 -16.096 8.424 1.00 72.38 102 PRO A N 1
ATOM 748 C CA . PRO A 1 102 ? 5.414 -16.609 7.161 1.00 72.38 102 PRO A CA 1
ATOM 749 C C . PRO A 1 102 ? 4.990 -18.070 6.955 1.00 72.38 102 PRO A C 1
ATOM 751 O O . PRO A 1 102 ? 5.013 -18.841 7.916 1.00 72.38 102 PRO A O 1
ATOM 754 N N . PRO A 1 103 ? 4.621 -18.484 5.731 1.00 74.31 103 PRO A N 1
ATOM 755 C CA . PRO A 1 103 ? 4.373 -19.894 5.456 1.00 74.31 103 PRO A CA 1
ATOM 756 C C . PRO A 1 103 ? 5.654 -20.714 5.681 1.00 74.31 103 PRO A C 1
ATOM 758 O O . PRO A 1 103 ? 6.753 -20.241 5.381 1.00 74.31 103 PRO A O 1
ATOM 761 N N . GLU A 1 104 ? 5.521 -21.953 6.165 1.00 68.81 104 GLU A N 1
ATOM 762 C CA . GLU A 1 104 ? 6.643 -22.898 6.195 1.00 68.81 104 GLU A CA 1
ATOM 763 C C . GLU A 1 104 ? 7.155 -23.132 4.769 1.00 68.81 104 GLU A C 1
ATOM 765 O O . GLU A 1 104 ? 6.372 -23.341 3.838 1.00 68.81 104 GLU A O 1
ATOM 770 N N . ARG A 1 105 ? 8.475 -23.061 4.573 1.00 60.44 105 ARG A N 1
ATOM 771 C CA . ARG A 1 105 ? 9.082 -23.145 3.242 1.00 60.44 105 ARG A CA 1
ATOM 772 C C . ARG A 1 105 ? 10.291 -24.051 3.197 1.00 60.44 105 ARG A C 1
ATOM 774 O O . ARG A 1 105 ? 11.136 -24.030 4.089 1.00 60.44 105 ARG A O 1
ATOM 781 N N . GLN A 1 106 ? 10.394 -24.774 2.086 1.00 55.62 106 GLN A N 1
ATOM 782 C CA . GLN A 1 106 ? 11.634 -25.417 1.677 1.00 55.62 106 GLN A CA 1
ATOM 783 C C . GLN A 1 106 ? 12.689 -24.343 1.352 1.00 55.62 106 GLN A C 1
ATOM 785 O O . GLN A 1 106 ? 12.326 -23.265 0.864 1.00 55.62 106 GLN A O 1
ATOM 790 N N . PRO A 1 107 ? 13.981 -24.596 1.629 1.00 57.28 107 PRO A N 1
ATOM 791 C CA . PRO A 1 107 ? 15.057 -23.678 1.279 1.00 57.28 107 PRO A CA 1
ATOM 792 C C . PRO A 1 107 ? 14.978 -23.290 -0.199 1.00 57.28 107 PRO A C 1
ATOM 794 O O . PRO A 1 107 ? 14.777 -24.146 -1.056 1.00 57.28 107 PRO A O 1
ATOM 797 N N . CYS A 1 108 ? 15.140 -22.000 -0.495 1.00 47.50 108 CYS A N 1
ATOM 798 C CA . CYS A 1 108 ? 15.302 -21.548 -1.871 1.00 47.50 108 CYS A CA 1
ATOM 799 C C . CYS A 1 108 ? 16.577 -22.193 -2.412 1.00 47.50 108 CYS A C 1
ATOM 801 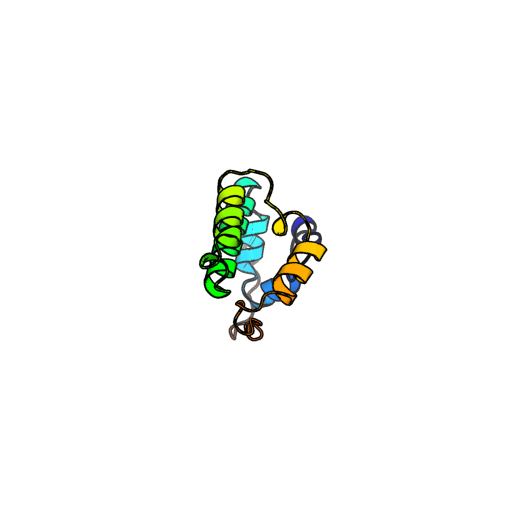O O . CYS A 1 108 ? 17.671 -21.801 -1.997 1.00 47.50 108 CYS A O 1
ATOM 803 N N . GLU A 1 109 ? 16.448 -23.174 -3.305 1.00 49.31 109 GLU A N 1
ATOM 804 C CA . GLU A 1 109 ? 17.614 -23.656 -4.030 1.00 49.31 109 GLU A CA 1
ATOM 805 C C . GLU A 1 109 ? 18.173 -22.472 -4.831 1.00 49.31 109 GLU A C 1
ATOM 807 O O . GLU A 1 109 ? 17.407 -21.736 -5.470 1.00 49.31 109 GLU A O 1
ATOM 812 N N . PRO A 1 110 ? 19.479 -22.184 -4.723 1.00 44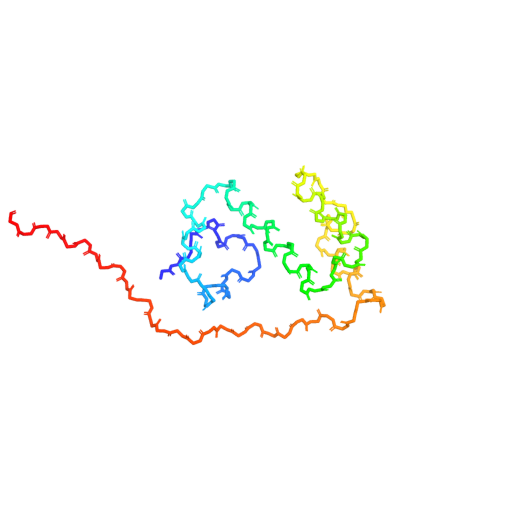.72 110 PRO A N 1
ATOM 813 C CA . PRO A 1 110 ? 20.084 -21.173 -5.567 1.00 44.72 110 PRO A CA 1
ATOM 814 C C . PRO A 1 110 ? 19.862 -21.597 -7.018 1.00 44.72 110 PRO A C 1
ATOM 816 O O . PRO A 1 110 ? 20.044 -22.766 -7.350 1.00 44.72 110 PRO A O 1
ATOM 819 N N . ALA A 1 111 ? 19.451 -20.656 -7.871 1.00 54.38 111 ALA A N 1
ATOM 820 C CA . ALA A 1 111 ? 19.386 -20.913 -9.301 1.00 54.38 111 ALA A CA 1
ATOM 821 C C . ALA A 1 111 ? 20.749 -21.455 -9.738 1.00 54.38 111 ALA A C 1
ATOM 823 O O . ALA A 1 111 ? 21.772 -20.799 -9.512 1.00 54.38 111 ALA A O 1
ATOM 824 N N . ASP A 1 112 ? 20.736 -22.672 -10.277 1.00 47.28 112 ASP A N 1
ATOM 825 C CA . ASP A 1 112 ? 21.920 -23.393 -10.711 1.00 47.28 112 ASP A CA 1
ATOM 826 C C . ASP A 1 112 ? 22.748 -22.445 -11.581 1.00 47.28 112 ASP A C 1
ATOM 828 O O . ASP A 1 112 ? 22.283 -21.938 -12.609 1.00 47.28 112 ASP A O 1
ATOM 832 N N . SER A 1 113 ? 23.936 -22.093 -11.090 1.00 48.06 113 SER A N 1
ATOM 833 C CA . SER A 1 113 ? 24.838 -21.201 -11.806 1.00 48.06 113 SER A CA 1
ATOM 834 C C . SER A 1 113 ? 25.175 -21.881 -13.115 1.00 48.06 113 SER A C 1
ATOM 836 O O . SER A 1 113 ? 25.862 -22.894 -13.095 1.00 48.06 113 SER A O 1
ATOM 838 N N . ALA A 1 114 ? 24.634 -21.332 -14.206 1.00 47.97 114 ALA A N 1
ATOM 839 C CA . ALA A 1 114 ? 25.000 -21.576 -15.592 1.00 47.97 114 ALA A CA 1
ATOM 840 C C . ALA A 1 114 ? 25.816 -22.861 -15.787 1.00 47.97 114 ALA A C 1
ATOM 842 O O . ALA A 1 114 ? 27.046 -22.846 -15.698 1.00 47.97 114 ALA A O 1
ATOM 843 N N . SER A 1 115 ? 25.122 -23.960 -16.087 1.00 42.47 115 SER A N 1
ATOM 844 C CA . SER A 1 115 ? 25.744 -25.101 -16.749 1.00 42.47 115 SER A CA 1
ATOM 845 C C . SER A 1 115 ? 26.339 -24.576 -18.061 1.00 42.47 115 SER A C 1
ATOM 847 O O . SER A 1 115 ? 25.635 -24.359 -19.047 1.00 42.47 115 SER A O 1
ATOM 849 N N . GLY A 1 116 ? 27.622 -24.217 -18.021 1.00 45.84 116 GLY A N 1
ATOM 850 C CA . GLY A 1 116 ? 28.392 -23.887 -19.208 1.00 45.84 116 GLY A CA 1
ATOM 851 C C . GLY A 1 116 ? 28.475 -25.135 -20.083 1.00 45.84 116 GLY A C 1
ATOM 852 O O . GLY A 1 116 ? 28.612 -26.237 -19.542 1.00 45.84 116 GLY A O 1
ATOM 853 N N . PRO A 1 117 ? 28.391 -25.013 -21.416 1.00 47.59 117 PRO A N 1
ATOM 854 C CA . PRO A 1 117 ? 28.549 -26.176 -22.263 1.00 47.59 117 PRO A CA 1
ATOM 855 C C . PRO A 1 117 ? 30.009 -26.633 -22.179 1.00 47.59 117 PRO A C 1
ATOM 857 O O . PRO A 1 117 ? 30.927 -25.918 -22.579 1.00 47.59 117 PRO A O 1
ATOM 860 N N . LEU A 1 118 ? 30.223 -27.836 -21.649 1.00 47.38 118 LEU A N 1
ATOM 861 C CA . LEU A 1 118 ? 31.345 -28.664 -22.065 1.00 47.38 118 LEU A CA 1
ATOM 862 C C . LEU A 1 118 ? 30.903 -29.401 -23.328 1.00 47.38 118 LEU A C 1
ATOM 864 O O . LEU A 1 118 ? 30.225 -30.422 -23.221 1.00 47.38 118 LEU A O 1
ATOM 868 N N . LEU A 1 119 ? 31.256 -28.822 -24.481 1.00 49.00 119 LEU A N 1
ATOM 869 C CA . LEU A 1 119 ? 31.719 -29.435 -25.742 1.00 49.00 119 LEU A CA 1
ATOM 870 C C . LEU A 1 119 ? 31.442 -28.509 -26.931 1.00 49.00 119 LEU A C 1
ATOM 872 O O . LEU A 1 119 ? 30.269 -28.126 -27.133 1.00 49.00 119 LEU A O 1
#

pLDDT: mean 74.46, std 13.97, range [42.47, 92.25]

Radius of gyration: 18.64 Å; chains: 1; bounding box: 47×44×44 Å

Foldseek 3Di:
DDADPVLVPPDDVSVVVCLADVPVSVVLSVDDPVVVLVVVLVVLVVVCVVQVVCVPPLSVQQSVCSVVVHQGDPPVNDPVRVVVVQVPDPPRPVGDDPDDDHDDDDDDDPDPPDPDDDD

Sequence (119 aa):
MLPSDALRTVGGNVRGLRDFDPALLHALDAAGPATRRAVARLAARRACEAAGLTALDRGADALTALAEDRPLPPPFDDDARMRHALACEPDVPDRTVGWAVPPERQPCEPADSASGPLL

Organism: NCBI:txid68233